Protein AF-A0A6G2PYF8-F1 (afdb_monomer)

Foldseek 3Di:
DPPQDDQDCLPPDPVLLVQLLVCVVVVHQLPVSCVVVVHDSVSSVSRCVSCPNDPRDPDDDPPPDDDPVSVVVVVVVVVVD

Radius of gyration: 18.29 Å; Cα contacts (8 Å, |Δi|>4): 44; chains: 1; bounding box: 27×57×34 Å

Secondary structure (DSSP, 8-state):
---------TT--HHHHHHHHHHHHTT--HHHHHHHHTS-HHHHHHHHHHTTTS-PPP-PPPTTS--HHHHHHHHHHHHH-

pLDDT: mean 78.53, std 13.4, range [35.0, 92.75]

Solvent-accessible surface area (backbone atoms only — not comparable to full-atom values): 5118 Å² total; per-residue (Å²): 134,85,80,84,76,82,77,68,60,82,85,43,54,73,70,51,49,51,50,48,53,52,42,48,75,72,67,52,52,49,60,58,51,9,62,76,69,76,42,59,34,67,51,52,43,50,47,44,56,73,49,73,76,48,86,71,77,77,87,68,80,57,93,85,56,74,49,76,66,55,50,48,54,51,51,50,52,65,73,69,108

Structure (mmCIF, N/CA/C/O backbone):
data_AF-A0A6G2PYF8-F1
#
_entry.id   AF-A0A6G2PYF8-F1
#
loop_
_atom_site.group_PDB
_atom_site.id
_atom_site.type_symbol
_atom_site.label_atom_id
_atom_site.label_alt_id
_atom_site.label_comp_id
_atom_site.label_asym_id
_atom_site.label_entity_id
_atom_site.label_seq_id
_atom_site.pdbx_PDB_ins_code
_atom_site.Cartn_x
_atom_site.Cartn_y
_atom_site.Cartn_z
_atom_site.occupancy
_atom_site.B_iso_or_equiv
_atom_site.auth_seq_id
_atom_site.auth_comp_id
_atom_site.auth_asym_id
_atom_site.auth_atom_id
_atom_site.pdbx_PDB_model_num
ATOM 1 N N . MET A 1 1 ? -7.346 -0.197 20.566 1.00 35.00 1 MET A N 1
ATOM 2 C CA . MET A 1 1 ? -6.175 0.561 20.082 1.00 35.00 1 MET A CA 1
ATOM 3 C C . MET A 1 1 ? -5.802 -0.024 18.727 1.00 35.00 1 MET A C 1
ATOM 5 O O . MET A 1 1 ? -5.133 -1.046 18.683 1.00 35.00 1 MET A O 1
ATOM 9 N N . ILE A 1 2 ? -6.364 0.504 17.636 1.00 41.69 2 ILE A N 1
ATOM 10 C CA . ILE A 1 2 ? -5.989 0.049 16.290 1.00 41.69 2 ILE A CA 1
ATOM 11 C C . ILE A 1 2 ? -4.662 0.736 15.989 1.00 41.69 2 ILE A C 1
ATOM 13 O O . ILE A 1 2 ? -4.602 1.960 15.932 1.00 41.69 2 ILE A O 1
ATOM 17 N N . VAL A 1 3 ? -3.587 -0.043 15.918 1.00 43.41 3 VAL A N 1
ATOM 18 C CA . VAL A 1 3 ? -2.259 0.473 15.589 1.00 43.41 3 VAL A CA 1
ATOM 19 C C . VAL A 1 3 ? -2.276 0.826 14.104 1.00 43.41 3 VAL A C 1
ATOM 21 O O . VAL A 1 3 ? -2.273 -0.057 13.247 1.00 43.41 3 VAL A O 1
ATOM 24 N N . GLU A 1 4 ? -2.354 2.118 13.798 1.00 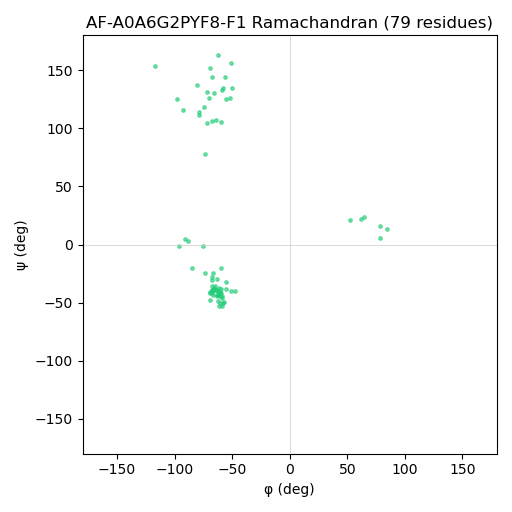48.59 4 GLU A N 1
ATOM 25 C CA . GLU A 1 4 ? -2.308 2.640 12.432 1.00 48.59 4 GLU A CA 1
ATOM 26 C C . GLU A 1 4 ? -0.876 2.541 11.889 1.00 48.59 4 GLU A C 1
ATOM 28 O O . GLU A 1 4 ? -0.129 3.518 11.875 1.00 48.59 4 GLU A O 1
ATOM 33 N N . ALA A 1 5 ? -0.436 1.350 11.474 1.00 53.44 5 ALA A N 1
ATOM 34 C CA . ALA A 1 5 ? 0.865 1.245 10.822 1.00 53.44 5 ALA A CA 1
ATOM 35 C C . ALA A 1 5 ? 0.760 1.802 9.393 1.00 53.44 5 ALA A C 1
ATOM 37 O O . ALA A 1 5 ? 0.003 1.308 8.558 1.00 53.44 5 ALA A O 1
ATOM 38 N N . GLN A 1 6 ? 1.516 2.862 9.114 1.00 57.53 6 GLN A N 1
ATOM 39 C CA . GLN A 1 6 ? 1.628 3.427 7.774 1.00 57.53 6 GLN A CA 1
ATOM 40 C C . GLN A 1 6 ? 2.362 2.440 6.857 1.00 57.53 6 GLN A C 1
ATOM 42 O O . GLN A 1 6 ? 3.580 2.259 6.960 1.00 57.53 6 GLN A O 1
ATOM 47 N N . VAL A 1 7 ? 1.624 1.790 5.954 1.00 65.38 7 VAL A N 1
ATOM 48 C CA . VAL A 1 7 ? 2.213 0.965 4.894 1.00 65.38 7 VAL A CA 1
ATOM 49 C C . VAL A 1 7 ? 2.890 1.899 3.900 1.00 65.38 7 VAL A C 1
ATOM 51 O O . VAL A 1 7 ? 2.282 2.846 3.406 1.00 65.38 7 VAL A O 1
ATOM 54 N N . ARG A 1 8 ? 4.174 1.663 3.626 1.00 73.75 8 ARG A N 1
ATOM 55 C CA . ARG A 1 8 ? 4.879 2.387 2.575 1.00 73.75 8 ARG A CA 1
ATOM 56 C C . ARG A 1 8 ? 4.347 1.876 1.248 1.00 73.75 8 ARG A C 1
ATOM 58 O O . ARG A 1 8 ? 4.296 0.678 1.008 1.00 73.75 8 ARG A O 1
ATOM 65 N N . ASP A 1 9 ? 3.996 2.813 0.389 1.00 74.75 9 ASP A N 1
ATOM 66 C CA . ASP A 1 9 ? 3.407 2.571 -0.924 1.00 74.75 9 ASP A CA 1
ATOM 67 C C . ASP A 1 9 ? 4.386 1.881 -1.898 1.00 74.75 9 ASP A C 1
ATOM 69 O O . ASP A 1 9 ? 3.972 1.178 -2.809 1.00 74.75 9 ASP A O 1
ATOM 73 N N . TYR A 1 10 ? 5.703 2.031 -1.686 1.00 80.50 10 TYR A N 1
ATOM 74 C CA . TYR A 1 10 ? 6.770 1.527 -2.572 1.00 80.50 10 TYR A CA 1
ATOM 75 C C . TYR A 1 10 ? 6.614 1.940 -4.053 1.00 80.50 10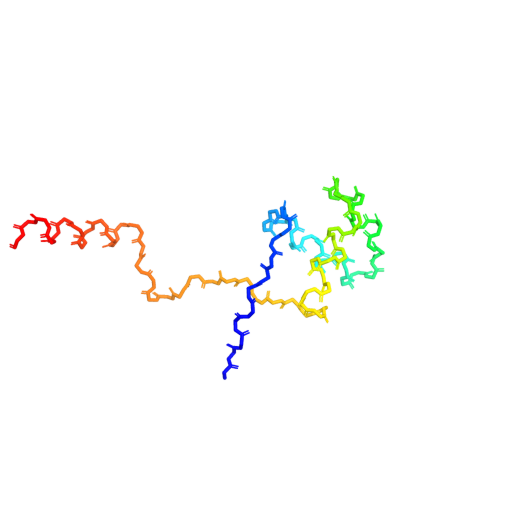 TYR A C 1
ATOM 77 O O . TYR A 1 10 ? 7.234 1.330 -4.925 1.00 80.50 10 TYR A O 1
ATOM 85 N N . GLY A 1 11 ? 5.846 3.003 -4.326 1.00 84.00 11 GLY A N 1
ATOM 86 C CA . GLY A 1 11 ? 5.551 3.494 -5.671 1.00 84.00 11 GLY A CA 1
ATOM 87 C C . GLY A 1 11 ? 4.380 2.775 -6.350 1.00 84.00 11 GLY A C 1
ATOM 88 O O . GLY A 1 11 ? 4.228 2.897 -7.563 1.00 84.00 11 GLY A O 1
ATOM 89 N N . PHE A 1 12 ? 3.585 2.006 -5.603 1.00 86.00 12 PHE A N 1
ATOM 90 C CA . PHE A 1 12 ? 2.370 1.360 -6.080 1.00 86.00 12 PHE A CA 1
ATOM 91 C C . PHE A 1 12 ? 1.149 2.229 -5.824 1.00 86.00 12 PHE A C 1
ATOM 93 O O . PHE A 1 12 ? 0.712 2.368 -4.690 1.00 86.00 12 PHE A O 1
ATOM 100 N N . SER A 1 13 ? 0.490 2.681 -6.887 1.00 86.25 13 SER A N 1
ATOM 101 C CA . SER A 1 13 ? -0.827 3.313 -6.766 1.00 86.25 13 SER A CA 1
ATOM 102 C C . SER A 1 13 ? -1.813 2.450 -5.952 1.00 86.25 13 SER A C 1
ATOM 104 O O . SER A 1 13 ? -1.685 1.221 -5.931 1.00 86.25 13 SER A O 1
ATOM 106 N N . PRO A 1 14 ? -2.854 3.046 -5.343 1.00 82.06 14 PRO A N 1
ATOM 107 C CA . PRO A 1 14 ? -3.850 2.297 -4.572 1.00 82.06 14 PRO A CA 1
ATOM 108 C C . PRO A 1 14 ? -4.441 1.096 -5.330 1.00 82.06 14 PRO A C 1
ATOM 110 O O . PRO A 1 14 ? -4.558 0.006 -4.777 1.00 82.06 14 PRO A O 1
ATOM 113 N N . ALA A 1 15 ? -4.707 1.254 -6.631 1.00 84.94 15 ALA A N 1
ATOM 114 C CA . ALA A 1 15 ? -5.185 0.168 -7.486 1.00 84.94 15 ALA A CA 1
ATOM 115 C C . ALA A 1 15 ? -4.152 -0.964 -7.651 1.00 84.94 15 ALA A C 1
ATOM 117 O O . ALA A 1 15 ? -4.509 -2.141 -7.643 1.00 84.94 15 ALA A O 1
ATOM 118 N N . GLN A 1 16 ? -2.863 -0.628 -7.768 1.00 88.31 16 GLN A N 1
ATOM 119 C CA . GLN A 1 16 ? -1.792 -1.627 -7.811 1.00 88.31 16 GLN A CA 1
ATOM 120 C C . GLN A 1 16 ? -1.654 -2.351 -6.470 1.00 88.31 16 GLN A C 1
ATOM 122 O O . GLN A 1 16 ? -1.471 -3.564 -6.462 1.00 88.31 16 GLN A O 1
ATOM 127 N N . GLN A 1 17 ? -1.790 -1.650 -5.342 1.00 86.50 17 GLN A N 1
ATOM 128 C CA . GLN A 1 17 ? -1.785 -2.273 -4.015 1.00 86.50 17 GLN A CA 1
ATOM 129 C C . GLN A 1 17 ? -2.928 -3.281 -3.853 1.00 86.50 17 GLN A C 1
ATOM 131 O O . GLN A 1 17 ? -2.703 -4.394 -3.371 1.00 86.50 17 GLN A O 1
ATOM 136 N N . ASP A 1 18 ? -4.139 -2.928 -4.290 1.00 86.44 18 ASP A N 1
ATOM 137 C CA . ASP A 1 18 ? -5.288 -3.838 -4.264 1.00 86.44 18 ASP A CA 1
ATOM 138 C C . ASP A 1 18 ? -5.066 -5.074 -5.141 1.00 86.44 18 ASP A C 1
ATOM 140 O O . ASP A 1 18 ? -5.357 -6.198 -4.723 1.00 86.44 18 ASP A O 1
ATOM 144 N N . GLU A 1 19 ? -4.476 -4.893 -6.321 1.00 89.88 19 GLU A N 1
ATOM 145 C CA . GLU A 1 19 ? -4.141 -5.993 -7.223 1.00 89.88 19 GLU A CA 1
ATOM 146 C C . GLU A 1 19 ? -3.049 -6.912 -6.644 1.00 89.88 19 GLU A C 1
ATOM 148 O O . GLU A 1 19 ? -3.157 -8.138 -6.754 1.00 89.88 19 GLU A O 1
ATOM 153 N N . ILE A 1 20 ? -2.034 -6.357 -5.963 1.00 90.25 20 ILE A N 1
ATOM 154 C CA . ILE A 1 20 ? -1.030 -7.137 -5.217 1.00 90.25 20 ILE A CA 1
ATOM 155 C C . ILE A 1 20 ? -1.725 -8.019 -4.172 1.00 90.25 20 ILE A C 1
ATOM 157 O O . ILE A 1 20 ? -1.473 -9.224 -4.117 1.00 90.25 20 ILE A O 1
ATOM 161 N N . TRP A 1 21 ? -2.623 -7.440 -3.369 1.00 87.75 21 TRP A N 1
ATOM 162 C CA . TRP A 1 21 ? -3.370 -8.167 -2.339 1.00 87.75 21 TRP A CA 1
ATOM 163 C C . TRP A 1 21 ? -4.299 -9.234 -2.915 1.00 87.75 21 TRP A C 1
ATOM 165 O O . TRP A 1 21 ? -4.420 -10.317 -2.335 1.00 87.75 21 TRP A O 1
ATOM 175 N N . ARG A 1 22 ? -4.963 -8.956 -4.042 1.00 89.88 22 AR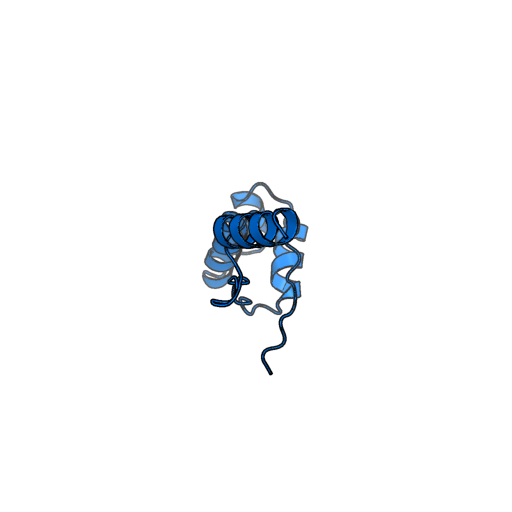G A N 1
ATOM 176 C CA . ARG A 1 22 ? -5.824 -9.926 -4.730 1.00 89.88 22 ARG A CA 1
ATOM 177 C C . ARG A 1 22 ? -5.016 -11.143 -5.175 1.00 89.88 22 ARG A C 1
ATOM 179 O O . ARG A 1 22 ? -5.348 -12.260 -4.793 1.00 89.88 22 ARG A O 1
ATOM 186 N N . ARG A 1 23 ? -3.914 -10.926 -5.894 1.00 91.06 23 ARG A N 1
ATOM 187 C CA . ARG A 1 23 ? -3.062 -12.008 -6.412 1.00 91.06 23 ARG A CA 1
ATOM 188 C C . ARG A 1 23 ? -2.340 -12.783 -5.317 1.00 91.06 23 ARG A C 1
ATOM 190 O O . ARG A 1 23 ? -2.184 -13.995 -5.431 1.00 91.06 23 ARG A O 1
ATOM 197 N N . TRP A 1 24 ? -1.920 -12.106 -4.249 1.00 88.50 24 TRP A N 1
ATOM 198 C CA . TRP A 1 24 ? -1.336 -12.768 -3.084 1.00 88.50 24 TRP A CA 1
ATOM 199 C C . TRP A 1 24 ? -2.341 -13.705 -2.403 1.00 88.50 24 TRP A C 1
ATOM 201 O O . TRP A 1 24 ? -1.997 -14.842 -2.094 1.00 88.50 24 TRP A O 1
ATOM 211 N N . ARG A 1 25 ? -3.603 -13.275 -2.238 1.00 86.25 25 ARG A N 1
ATOM 212 C CA . ARG A 1 25 ? -4.678 -14.141 -1.716 1.00 86.25 25 ARG A CA 1
ATOM 213 C C . ARG A 1 25 ? -4.985 -15.332 -2.622 1.00 86.25 25 ARG A C 1
ATOM 215 O O . ARG A 1 25 ? -5.368 -16.380 -2.119 1.00 86.25 25 ARG A O 1
ATOM 222 N N . GLU A 1 26 ? -4.785 -15.189 -3.927 1.00 89.94 26 GLU A N 1
ATOM 223 C CA . GLU A 1 26 ? -4.883 -16.285 -4.902 1.00 89.94 26 GLU A CA 1
ATOM 224 C C . GLU A 1 26 ? -3.677 -17.244 -4.867 1.00 89.94 26 GLU A C 1
ATOM 226 O O . GLU A 1 26 ? -3.645 -1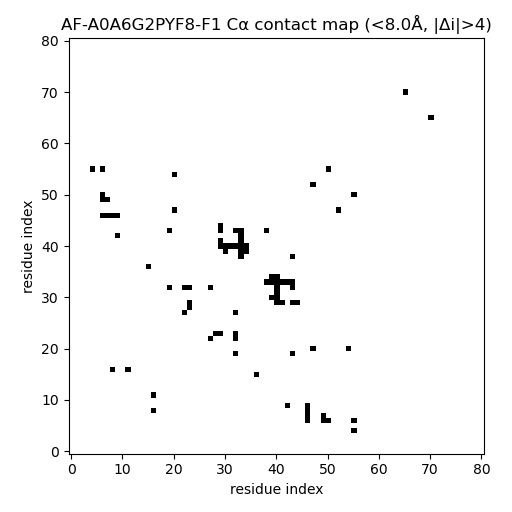8.213 -5.620 1.00 89.94 26 GLU A O 1
ATOM 231 N N . GLY A 1 27 ? -2.674 -16.995 -4.015 1.00 90.56 27 GLY A N 1
ATOM 232 C CA . GLY A 1 27 ? -1.483 -17.838 -3.891 1.00 90.56 27 GLY A CA 1
ATOM 233 C C . GLY A 1 27 ? -0.448 -17.627 -5.000 1.00 90.56 27 GLY A C 1
ATOM 234 O O . GLY A 1 27 ? 0.444 -18.458 -5.177 1.00 90.56 27 GLY A O 1
ATOM 235 N N . GLN A 1 28 ? -0.538 -16.531 -5.761 1.00 91.69 28 GLN A N 1
ATOM 236 C CA . GLN A 1 28 ? 0.450 -16.219 -6.794 1.00 91.69 28 GLN A CA 1
ATOM 237 C C . GLN A 1 28 ? 1.812 -15.875 -6.172 1.00 91.69 28 GLN A C 1
ATOM 239 O O . GLN A 1 28 ? 1.906 -15.206 -5.142 1.00 91.69 28 GLN A O 1
ATOM 244 N N . SER A 1 29 ? 2.894 -16.285 -6.837 1.00 90.62 29 SER A N 1
ATOM 245 C CA . SER A 1 29 ? 4.253 -15.959 -6.399 1.00 90.62 29 SER A CA 1
ATOM 246 C C . SER A 1 29 ? 4.564 -14.468 -6.574 1.00 90.62 29 SER A C 1
ATOM 248 O O . SER A 1 29 ? 4.072 -13.813 -7.496 1.00 90.62 29 SER A O 1
ATOM 250 N N . PHE A 1 30 ? 5.461 -13.924 -5.741 1.00 88.94 30 PHE A N 1
ATOM 251 C CA . PHE A 1 30 ? 5.887 -12.519 -5.836 1.00 88.94 30 PHE A CA 1
ATOM 252 C C . PHE A 1 30 ? 6.424 -12.147 -7.226 1.00 88.94 30 PHE A C 1
ATOM 254 O O . PHE A 1 30 ? 6.278 -11.009 -7.669 1.00 88.94 30 PHE A O 1
ATOM 261 N N . SER A 1 31 ? 7.057 -13.098 -7.920 1.00 90.88 31 SER A N 1
ATOM 262 C CA . SER A 1 31 ? 7.606 -12.898 -9.264 1.00 90.88 31 SER A CA 1
ATOM 263 C C . SER A 1 31 ? 6.497 -12.688 -10.294 1.00 90.88 31 SER A C 1
ATOM 265 O O . SER A 1 31 ? 6.611 -11.809 -11.147 1.00 90.88 31 SER A O 1
ATOM 267 N N . LEU A 1 32 ? 5.412 -13.464 -10.190 1.00 92.75 32 LEU A N 1
ATOM 268 C CA . LEU A 1 32 ? 4.247 -13.346 -11.063 1.00 92.75 32 LEU A CA 1
ATOM 269 C C . LEU A 1 32 ? 3.488 -12.040 -10.797 1.00 92.75 32 LEU A C 1
ATOM 271 O O . LEU A 1 32 ? 3.112 -11.349 -11.742 1.00 92.75 32 LEU A O 1
ATOM 275 N N . ILE A 1 33 ? 3.342 -11.670 -9.522 1.00 92.12 33 ILE A N 1
ATOM 276 C CA . ILE A 1 33 ? 2.731 -10.403 -9.099 1.00 92.12 33 ILE A CA 1
ATOM 277 C C . ILE A 1 33 ? 3.520 -9.211 -9.654 1.00 92.12 33 ILE A C 1
ATOM 279 O O . ILE A 1 33 ? 2.943 -8.342 -10.302 1.00 92.12 33 ILE A O 1
ATOM 283 N N . GLY A 1 34 ? 4.845 -9.194 -9.465 1.00 90.88 34 GLY A N 1
ATOM 284 C CA . GLY A 1 34 ? 5.708 -8.134 -9.993 1.00 90.88 34 GLY A CA 1
ATOM 285 C C . GLY A 1 34 ? 5.622 -8.021 -11.516 1.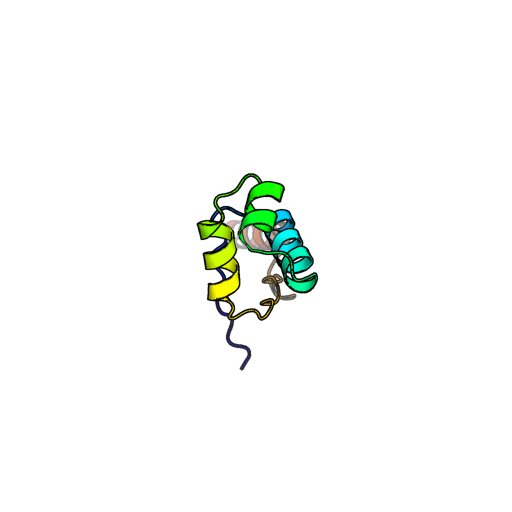00 90.88 34 GLY A C 1
ATOM 286 O O . GLY A 1 34 ? 5.405 -6.930 -12.041 1.00 90.88 34 GLY A O 1
ATOM 287 N N . ARG A 1 35 ? 5.685 -9.154 -12.232 1.00 92.62 35 ARG A N 1
ATOM 288 C CA . ARG A 1 35 ? 5.559 -9.185 -13.698 1.00 92.62 35 ARG A CA 1
ATOM 289 C C . ARG A 1 35 ? 4.225 -8.618 -14.179 1.00 92.62 35 ARG A C 1
ATOM 291 O O . ARG A 1 35 ? 4.209 -7.876 -15.154 1.00 92.62 35 ARG A O 1
ATOM 298 N N . ALA A 1 36 ? 3.126 -8.949 -13.508 1.00 91.56 36 ALA A N 1
ATOM 299 C CA . ALA A 1 36 ? 1.805 -8.458 -13.881 1.00 91.56 36 ALA A CA 1
ATOM 300 C C . ALA A 1 36 ? 1.630 -6.947 -13.669 1.00 91.56 36 ALA A C 1
ATOM 302 O O . ALA A 1 36 ? 0.856 -6.317 -14.380 1.00 91.56 36 ALA A O 1
ATOM 303 N N . LEU A 1 37 ? 2.358 -6.376 -12.709 1.00 88.25 37 LEU A N 1
ATOM 304 C CA . LEU A 1 37 ? 2.307 -4.954 -12.369 1.00 88.25 37 LEU A CA 1
ATOM 305 C C . LEU A 1 37 ? 3.403 -4.127 -13.051 1.00 88.25 37 LEU A C 1
ATOM 307 O O . LEU A 1 37 ? 3.474 -2.922 -12.826 1.00 88.25 37 LEU A O 1
ATOM 311 N N . GLY A 1 38 ? 4.276 -4.761 -13.841 1.00 90.38 38 GLY A N 1
ATOM 312 C CA . GLY A 1 38 ? 5.446 -4.107 -14.432 1.00 90.38 38 GLY A CA 1
ATOM 313 C C . GLY A 1 38 ? 6.471 -3.639 -13.394 1.00 90.38 38 GLY A C 1
ATOM 314 O O . GLY A 1 38 ? 7.237 -2.717 -13.660 1.00 90.38 38 GLY A O 1
ATOM 315 N N . ALA A 1 39 ? 6.485 -4.250 -12.206 1.00 88.44 39 ALA A N 1
ATOM 316 C CA . ALA A 1 39 ? 7.304 -3.830 -11.077 1.00 88.44 39 ALA A CA 1
ATOM 317 C C . ALA A 1 39 ? 8.323 -4.906 -10.663 1.00 88.44 39 ALA A C 1
ATOM 319 O O . ALA A 1 39 ? 8.080 -6.106 -10.835 1.00 88.44 39 ALA A O 1
ATOM 320 N N . PRO A 1 40 ? 9.457 -4.517 -10.049 1.00 90.75 40 PRO A N 1
ATOM 321 C CA . PRO A 1 40 ? 10.394 -5.478 -9.487 1.00 90.75 40 PRO A CA 1
ATOM 322 C C . PRO A 1 40 ? 9.717 -6.367 -8.436 1.00 90.75 40 PRO A C 1
ATOM 324 O O . PRO A 1 40 ? 9.049 -5.870 -7.526 1.00 90.75 40 PRO A O 1
ATOM 327 N N . MET A 1 41 ? 9.967 -7.680 -8.497 1.00 89.88 41 MET A N 1
ATOM 328 C CA . MET A 1 41 ? 9.518 -8.658 -7.489 1.00 89.88 41 MET A CA 1
ATOM 329 C C . MET A 1 41 ? 9.811 -8.187 -6.056 1.00 89.88 41 MET A C 1
ATOM 331 O O . MET A 1 41 ? 8.995 -8.345 -5.149 1.00 89.88 41 MET A O 1
ATOM 335 N N . GLN A 1 42 ? 10.982 -7.574 -5.873 1.00 90.25 42 GLN A N 1
ATOM 336 C CA . GLN A 1 42 ? 11.484 -7.092 -4.591 1.00 90.25 42 GLN A CA 1
ATOM 337 C C . GLN A 1 42 ? 10.535 -6.058 -3.970 1.00 90.25 42 GLN A C 1
ATOM 339 O O . GLN A 1 42 ? 10.334 -6.068 -2.758 1.00 90.25 42 GLN A O 1
ATOM 344 N N . SER A 1 43 ? 9.942 -5.190 -4.796 1.00 89.38 43 SER A N 1
ATOM 345 C CA . SER A 1 43 ? 9.007 -4.152 -4.360 1.00 89.38 43 SER A CA 1
ATOM 346 C C . SER A 1 43 ? 7.697 -4.769 -3.879 1.00 89.38 43 SER A C 1
ATOM 348 O O . SER A 1 43 ? 7.269 -4.481 -2.765 1.00 89.38 43 SER A O 1
ATOM 350 N N . ALA A 1 44 ? 7.113 -5.693 -4.653 1.00 88.12 44 ALA A N 1
ATOM 351 C CA . ALA A 1 44 ? 5.888 -6.399 -4.264 1.00 88.12 44 ALA A CA 1
ATOM 352 C C . ALA A 1 44 ? 6.086 -7.230 -2.982 1.00 88.12 44 ALA A C 1
ATOM 354 O O . ALA A 1 44 ? 5.247 -7.207 -2.081 1.00 88.12 44 ALA A O 1
ATOM 355 N N . ARG A 1 45 ? 7.234 -7.912 -2.855 1.00 89.12 45 ARG A N 1
ATOM 356 C CA . ARG A 1 45 ? 7.606 -8.644 -1.637 1.00 89.12 45 ARG A CA 1
ATOM 357 C C . ARG A 1 45 ? 7.750 -7.706 -0.436 1.00 89.12 45 ARG A C 1
ATOM 359 O O . ARG A 1 45 ? 7.196 -7.998 0.616 1.00 89.12 45 ARG A O 1
ATOM 366 N N . ARG A 1 46 ? 8.485 -6.593 -0.563 1.00 89.00 46 ARG A N 1
ATOM 367 C CA . ARG A 1 46 ? 8.663 -5.621 0.535 1.00 89.00 46 ARG A CA 1
ATOM 368 C C . ARG A 1 46 ? 7.334 -5.016 0.984 1.00 89.00 46 ARG A C 1
ATOM 370 O O . ARG A 1 46 ? 7.124 -4.898 2.188 1.00 89.00 46 ARG A O 1
ATOM 377 N N . PHE A 1 47 ? 6.451 -4.698 0.039 1.00 87.44 47 PHE A N 1
ATOM 378 C CA . PHE A 1 47 ? 5.101 -4.213 0.317 1.00 87.44 47 PHE A CA 1
ATOM 379 C C . PHE A 1 47 ? 4.295 -5.225 1.148 1.00 87.44 47 PHE A C 1
ATOM 381 O O . PHE A 1 47 ? 3.835 -4.896 2.238 1.00 87.44 47 PHE A O 1
ATOM 388 N N . LEU A 1 48 ? 4.212 -6.487 0.708 1.00 86.31 48 LEU A N 1
ATOM 389 C CA . LEU A 1 48 ? 3.468 -7.536 1.421 1.00 86.31 48 LEU A CA 1
ATOM 390 C C . LEU A 1 48 ? 4.086 -7.905 2.782 1.00 86.31 48 LEU A C 1
ATOM 392 O O . LEU A 1 48 ? 3.363 -8.118 3.758 1.00 86.31 48 LEU A O 1
ATOM 396 N N . CYS A 1 49 ? 5.419 -7.963 2.870 1.00 86.25 49 CYS A N 1
ATOM 397 C CA . CYS A 1 49 ? 6.125 -8.270 4.115 1.00 86.25 49 CYS A CA 1
ATOM 398 C C . CYS A 1 49 ? 5.977 -7.162 5.167 1.00 86.25 49 CYS A C 1
ATOM 400 O O . CYS A 1 49 ? 5.985 -7.478 6.354 1.00 86.25 49 CYS A O 1
ATOM 402 N N . GLN A 1 50 ? 5.829 -5.891 4.769 1.00 82.56 50 GLN A N 1
ATOM 403 C CA . GLN A 1 50 ? 5.663 -4.787 5.722 1.00 82.56 50 GLN A CA 1
ATOM 404 C C . GLN A 1 50 ? 4.397 -4.946 6.568 1.00 82.56 50 GLN A C 1
ATOM 406 O O . GLN A 1 50 ? 4.405 -4.629 7.753 1.00 82.56 50 GLN A O 1
ATOM 411 N N . SER A 1 51 ? 3.323 -5.449 5.966 1.00 73.00 51 SER A N 1
ATOM 412 C CA . SER A 1 51 ? 2.054 -5.675 6.657 1.00 73.00 51 SER A CA 1
ATOM 413 C C . SER A 1 51 ? 1.940 -7.079 7.266 1.00 73.00 51 SER A C 1
ATOM 415 O O . SER A 1 51 ? 0.876 -7.455 7.750 1.00 73.00 51 SER A O 1
ATOM 417 N N . GLY A 1 52 ? 3.003 -7.894 7.203 1.00 70.19 52 GLY A N 1
ATOM 418 C CA . GLY A 1 52 ? 2.999 -9.269 7.715 1.00 70.19 52 GLY A CA 1
ATOM 419 C C . GLY A 1 52 ? 1.997 -10.197 7.016 1.00 70.19 52 GLY A C 1
ATOM 420 O O . GLY A 1 52 ? 1.584 -11.193 7.600 1.00 70.19 52 GLY A O 1
ATOM 421 N N . GLY A 1 53 ? 1.567 -9.870 5.79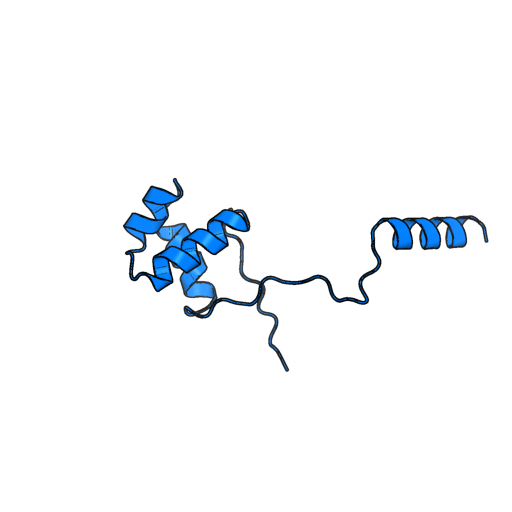2 1.00 69.00 53 GLY A N 1
ATOM 422 C CA . GLY A 1 53 ? 0.519 -10.618 5.088 1.00 69.00 53 GLY A CA 1
ATOM 423 C C . GLY A 1 53 ? -0.917 -10.308 5.535 1.00 69.00 53 GLY A C 1
ATOM 424 O O . GLY A 1 53 ? -1.846 -10.932 5.028 1.00 69.00 53 GLY A O 1
ATOM 425 N N . VAL A 1 54 ? -1.126 -9.326 6.418 1.00 66.81 54 VAL A N 1
ATOM 426 C CA . VAL A 1 54 ? -2.456 -8.807 6.766 1.00 66.81 54 VAL A CA 1
ATOM 427 C C . VAL A 1 54 ? -2.718 -7.535 5.964 1.00 66.81 54 VAL A C 1
ATOM 429 O O . VAL A 1 54 ? -1.928 -6.597 6.023 1.00 66.81 54 VAL A O 1
ATOM 432 N N . ARG A 1 55 ? -3.828 -7.470 5.217 1.00 66.56 55 ARG A N 1
ATOM 433 C CA . ARG A 1 55 ? -4.217 -6.233 4.522 1.00 66.56 55 ARG A CA 1
ATOM 434 C C . ARG A 1 55 ? -4.515 -5.170 5.571 1.00 66.56 55 ARG A C 1
ATOM 436 O O . ARG A 1 55 ? -5.542 -5.242 6.242 1.00 66.56 55 ARG A O 1
ATOM 443 N N . MET A 1 56 ? -3.620 -4.196 5.709 1.00 66.00 56 MET A N 1
ATOM 444 C CA . MET A 1 56 ? -3.904 -3.019 6.520 1.00 66.00 56 MET A CA 1
ATOM 445 C C . MET A 1 56 ? -5.030 -2.256 5.842 1.00 66.00 56 MET A C 1
ATOM 447 O O . MET A 1 56 ? -4.999 -2.052 4.626 1.00 66.00 56 MET A O 1
ATOM 451 N N . THR A 1 57 ? -6.053 -1.902 6.611 1.00 61.84 57 THR A N 1
ATOM 452 C CA . THR A 1 57 ? -7.187 -1.143 6.098 1.00 61.84 57 THR A CA 1
ATOM 453 C C . THR A 1 57 ? -6.643 0.134 5.458 1.00 61.84 57 THR A C 1
ATOM 455 O O . THR A 1 57 ? -5.883 0.844 6.124 1.00 61.84 57 THR A O 1
ATOM 458 N N . PRO A 1 58 ? -6.968 0.421 4.182 1.00 60.56 58 PRO A N 1
ATOM 459 C CA . PRO A 1 58 ? -6.585 1.681 3.563 1.00 60.56 58 PRO A CA 1
ATOM 460 C C . PRO A 1 58 ? -6.993 2.827 4.485 1.00 60.56 58 PRO A C 1
ATOM 462 O O . PRO A 1 58 ? -8.098 2.799 5.035 1.00 60.56 58 PRO A O 1
ATOM 465 N N . GLN A 1 59 ? -6.102 3.799 4.692 1.00 61.22 59 GLN A N 1
ATOM 466 C CA . GLN A 1 59 ? -6.411 4.950 5.535 1.00 61.22 59 GLN A CA 1
ATOM 467 C C . GLN A 1 59 ? -7.620 5.677 4.944 1.00 61.22 59 GLN A C 1
ATOM 469 O O . GLN A 1 59 ? -7.521 6.343 3.914 1.00 61.22 59 GLN A O 1
ATOM 474 N N . THR A 1 60 ? -8.776 5.528 5.583 1.00 59.28 60 THR A N 1
ATOM 475 C CA . THR A 1 60 ? -9.936 6.359 5.285 1.00 59.28 60 THR A CA 1
ATOM 476 C C . THR A 1 60 ? -9.752 7.683 6.005 1.00 59.28 60 THR A C 1
ATOM 478 O O . THR A 1 60 ? -9.329 7.718 7.163 1.00 59.28 60 THR A O 1
ATOM 481 N N . ARG A 1 61 ? -10.061 8.798 5.335 1.00 59.62 61 ARG A N 1
ATOM 482 C CA . ARG A 1 61 ? -10.178 10.068 6.053 1.00 59.62 61 ARG A CA 1
ATOM 483 C C . ARG A 1 61 ? -11.261 9.889 7.116 1.00 59.62 61 ARG A C 1
ATOM 485 O O . ARG A 1 61 ? -12.313 9.320 6.833 1.00 59.62 61 ARG A O 1
ATOM 492 N N . SER A 1 62 ? -10.962 10.315 8.340 1.00 61.59 62 SER A N 1
ATOM 493 C CA . SER A 1 62 ? -11.940 10.316 9.427 1.00 61.59 62 SER A CA 1
ATOM 494 C C . SER A 1 62 ? -13.170 11.114 9.000 1.00 61.59 62 SER A C 1
ATOM 496 O O . SER A 1 62 ? -13.025 12.129 8.324 1.00 61.59 62 SER A O 1
ATOM 498 N N . GLU A 1 63 ? -14.364 10.701 9.420 1.00 64.62 63 GLU A N 1
ATOM 499 C CA . GLU A 1 63 ? -15.616 11.419 9.125 1.00 64.62 63 GLU A CA 1
ATOM 500 C C . GLU A 1 63 ? -15.609 12.860 9.664 1.00 64.62 63 GLU A C 1
ATOM 502 O O . GLU A 1 63 ? -16.348 13.710 9.189 1.00 64.62 63 GLU A O 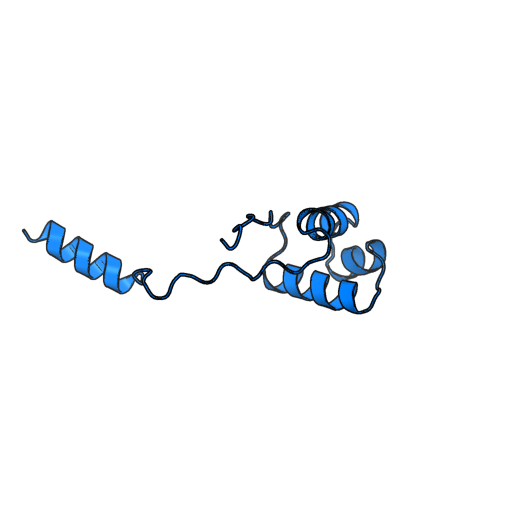1
ATOM 507 N N . ARG A 1 64 ? -14.737 13.152 10.638 1.00 70.88 64 ARG A N 1
ATOM 508 C CA . ARG A 1 64 ? -14.516 14.499 11.192 1.00 70.88 64 ARG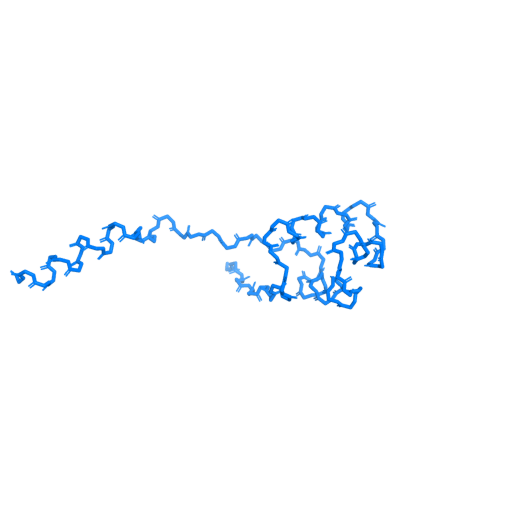 A CA 1
ATOM 509 C C . ARG A 1 64 ? -13.460 15.311 10.434 1.00 70.88 64 ARG A C 1
ATOM 511 O O . ARG A 1 64 ? -13.086 16.395 10.878 1.00 70.88 64 ARG A O 1
ATOM 518 N N . HIS A 1 65 ? -12.897 14.774 9.354 1.00 75.19 65 HIS A N 1
ATOM 519 C CA . HIS A 1 65 ? -11.904 15.480 8.558 1.00 75.19 65 HIS A CA 1
ATOM 520 C C . HIS A 1 65 ? -12.618 16.479 7.648 1.00 75.19 65 HIS A C 1
ATOM 522 O O . HIS A 1 65 ? -13.316 16.082 6.721 1.00 75.19 65 HIS A O 1
ATOM 528 N N . LEU A 1 66 ? -12.384 17.767 7.901 1.00 72.25 66 LEU A N 1
ATOM 529 C CA . LEU A 1 66 ? -12.871 18.864 7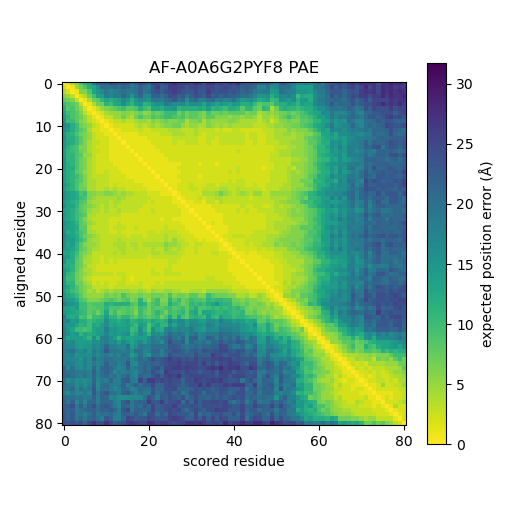.070 1.00 72.25 66 LEU A CA 1
ATOM 530 C C . LEU A 1 66 ? -12.502 18.635 5.596 1.00 72.25 66 LEU A C 1
ATOM 532 O O . LEU A 1 66 ? -11.329 18.440 5.246 1.00 72.25 66 LEU A O 1
ATOM 536 N N . SER A 1 67 ? -13.505 18.677 4.728 1.00 75.50 67 SER A N 1
ATOM 537 C CA . SER A 1 67 ? -13.342 18.723 3.280 1.00 75.50 67 SER A CA 1
ATOM 538 C C . SER A 1 67 ? -12.600 19.992 2.849 1.00 75.50 67 SER A C 1
ATOM 540 O O . SER A 1 67 ? -12.475 20.963 3.598 1.00 75.50 67 SER A O 1
ATOM 542 N N . GLY A 1 68 ? -12.082 20.003 1.616 1.00 74.19 68 GLY A N 1
ATOM 543 C CA . GLY A 1 68 ? -11.403 21.187 1.073 1.00 74.19 68 GLY A CA 1
ATOM 544 C C . GLY A 1 68 ? -12.282 22.442 1.123 1.00 74.19 68 GLY A C 1
ATOM 545 O O . GLY A 1 68 ? -11.793 23.509 1.476 1.00 74.19 68 GLY A O 1
ATOM 546 N N . SER A 1 69 ? -13.580 22.285 0.860 1.00 74.56 69 SER A N 1
ATOM 547 C CA . SER A 1 69 ? -14.575 23.357 0.927 1.00 74.56 69 SER A CA 1
ATOM 548 C C . SER A 1 69 ? -14.796 23.865 2.352 1.00 74.56 69 SER A C 1
ATOM 550 O O . SER A 1 69 ? -14.804 25.070 2.565 1.00 74.56 69 SER A O 1
ATOM 552 N N . GLU A 1 70 ? -14.889 22.970 3.339 1.00 79.50 70 GLU A N 1
ATOM 553 C CA . GLU A 1 70 ? -15.018 23.367 4.749 1.00 79.50 70 GLU A CA 1
ATOM 554 C C . GLU A 1 70 ? -13.765 24.099 5.253 1.00 79.50 70 GLU A C 1
ATOM 556 O O . GLU A 1 70 ? -13.862 25.054 6.022 1.00 79.50 70 GLU A O 1
ATOM 561 N N . ARG A 1 71 ? -12.572 23.701 4.788 1.00 84.94 71 ARG A N 1
ATOM 562 C CA . ARG A 1 71 ? -11.323 24.411 5.112 1.00 84.94 71 ARG A CA 1
ATOM 563 C C . ARG A 1 71 ? -11.273 25.805 4.484 1.00 84.94 71 ARG A C 1
ATOM 565 O O . ARG A 1 71 ? -10.800 26.730 5.137 1.00 84.94 71 ARG A O 1
ATOM 572 N N . GLU A 1 72 ? -11.753 25.956 3.253 1.00 83.00 72 GLU A N 1
ATOM 573 C CA . GLU A 1 72 ? -11.876 27.253 2.572 1.00 83.00 72 GLU A CA 1
ATOM 574 C C . GLU A 1 72 ? -12.861 28.185 3.293 1.00 83.00 72 GLU A C 1
ATOM 576 O O . GLU A 1 72 ? -12.541 29.349 3.516 1.00 83.00 72 GLU A O 1
ATOM 581 N N . GLU A 1 73 ? -14.024 27.675 3.708 1.00 82.69 73 GLU A N 1
ATOM 582 C CA . GLU A 1 73 ? -15.034 28.420 4.478 1.00 82.69 73 GLU A CA 1
ATOM 583 C C . GLU A 1 73 ? -14.444 28.957 5.791 1.00 82.69 73 GLU A C 1
ATOM 585 O O . GLU A 1 73 ? -14.499 30.157 6.064 1.00 82.69 73 GLU A O 1
ATOM 590 N N . ILE A 1 74 ? -13.787 28.086 6.567 1.00 82.06 74 ILE A N 1
ATOM 591 C CA . ILE A 1 74 ? -13.119 28.474 7.815 1.00 82.06 74 ILE A CA 1
ATOM 592 C C . ILE A 1 74 ? -12.008 29.490 7.536 1.00 82.06 74 ILE A C 1
ATOM 594 O O . ILE A 1 74 ? -11.898 30.487 8.243 1.00 82.06 74 ILE A O 1
ATOM 598 N N . SER A 1 75 ? -11.198 29.284 6.494 1.00 84.62 75 SER A N 1
ATOM 599 C CA . SER A 1 75 ? -10.113 30.208 6.147 1.00 84.62 75 SER A CA 1
ATOM 600 C C . SER A 1 75 ? -10.631 31.595 5.772 1.00 84.62 75 SER A C 1
ATOM 602 O O . SER A 1 75 ? -10.016 32.593 6.143 1.00 84.62 75 SER A O 1
ATOM 604 N N . ARG A 1 76 ? -11.756 31.676 5.053 1.00 84.88 76 ARG A N 1
ATOM 605 C CA . ARG A 1 76 ? -12.401 32.951 4.713 1.00 84.88 76 ARG A CA 1
ATOM 606 C C . ARG A 1 76 ? -12.995 33.623 5.942 1.00 84.88 76 ARG A C 1
ATOM 608 O O . ARG A 1 76 ? -12.809 34.822 6.094 1.00 84.88 76 ARG A O 1
ATOM 615 N N . GLY A 1 77 ? -13.634 32.862 6.831 1.00 80.00 77 GLY A N 1
ATOM 616 C CA . GLY A 1 77 ? -14.135 33.373 8.109 1.00 80.00 77 GLY A CA 1
ATOM 617 C C . GLY A 1 77 ? -13.022 33.960 8.982 1.00 80.00 77 GLY A C 1
ATOM 618 O O . GLY A 1 77 ? -13.159 35.070 9.479 1.00 80.00 77 GLY A O 1
ATOM 619 N N . ILE A 1 78 ? -11.878 33.274 9.084 1.00 82.56 78 ILE A N 1
ATOM 620 C CA . ILE A 1 78 ? -10.695 33.775 9.805 1.00 82.56 78 ILE A CA 1
ATOM 621 C C . ILE A 1 78 ? -10.096 35.019 9.134 1.00 82.56 78 ILE A C 1
ATOM 623 O O . ILE A 1 78 ? -9.644 35.928 9.823 1.00 82.56 78 ILE A O 1
ATOM 627 N N . ALA A 1 79 ? -10.081 35.078 7.801 1.00 76.44 79 ALA A N 1
ATOM 628 C CA . ALA A 1 79 ? -9.577 36.241 7.071 1.00 76.44 79 ALA A CA 1
ATOM 629 C C . ALA A 1 79 ? -10.524 37.456 7.130 1.00 76.44 79 ALA A C 1
ATOM 631 O O . ALA A 1 79 ? -10.065 38.582 6.948 1.00 76.44 79 ALA A O 1
ATOM 632 N N . ALA A 1 80 ? -11.823 37.235 7.356 1.00 78.38 80 ALA A N 1
ATOM 633 C CA . ALA A 1 80 ? -12.843 38.281 7.413 1.00 78.38 80 ALA A CA 1
ATOM 634 C C . ALA A 1 80 ? -12.978 38.952 8.795 1.00 78.38 80 ALA A C 1
ATOM 636 O O . ALA A 1 80 ? -13.437 40.093 8.832 1.00 78.38 80 ALA A O 1
ATOM 637 N N . GLY A 1 81 ? -12.516 38.302 9.876 1.00 58.31 81 GLY A N 1
ATOM 638 C CA . GLY A 1 81 ? -12.443 38.869 11.233 1.00 58.31 81 GLY A CA 1
ATOM 639 C C . GLY A 1 81 ? -13.700 38.669 12.066 1.00 58.31 81 GLY A C 1
ATOM 640 O O . GLY A 1 81 ? -14.708 39.349 11.784 1.00 58.31 81 GLY A O 1
#

Mean predicted aligned error: 11.31 Å

Sequence (81 aa):
MIVEAQVRDYGFSPAQQDEIWRRWREGQSFSLIGRALGAPMQSARRFLCQSGGVRMTPQTRSERHLSGSEREEISRGIAAG

Nearest PDB structures (foldseek):
  2q0o-assembly1_B  TM=6.855E-01  e=3.100E+00  Sinorhizobium fredii NGR234
  2dim-assembly1_A  TM=5.861E-01  e=3.100E+00  Homo sapiens
  7trv-assembly1_B  TM=3.757E-01  e=7.575E-01  Yersinia pestis CO92
  3zh9-assembly1_B  TM=6.135E-01  e=5.576E+00  Bacillus subtilis subsp. subtilis str. 168
  2w48-assembly1_A  TM=5.006E-01  e=3.100E+00  Klebsiella pneumoniae